Protein AF-A0A977PM14-F1 (afdb_monomer_lite)

Sequence (124 aa):
MVVKCPYGEKKGFAVYCKILRKKVSPLKYPCMGNYEHCPHYREAQELSARTVKHEPEAVEVVIASKVEKKEEKSAPPPPTSPTSFKPPEQASNCYECVYYSSLTGYCMRLRVKVEDPYSPPCKK

Radius of gyration: 26.33 Å; chains: 1; bounding box: 56×29×69 Å

Structure (mmCIF, N/CA/C/O backbone):
data_AF-A0A977PM14-F1
#
_entry.id   AF-A0A977PM14-F1
#
loop_
_atom_site.group_PDB
_atom_site.id
_atom_site.type_symbol
_atom_site.label_atom_id
_atom_site.label_alt_id
_atom_site.label_comp_id
_atom_site.label_asym_id
_atom_site.label_entity_id
_atom_site.label_seq_id
_atom_site.pdbx_PDB_ins_code
_atom_site.Cartn_x
_atom_site.Cartn_y
_atom_site.Cartn_z
_atom_site.occupancy
_atom_site.B_iso_or_equiv
_atom_site.auth_seq_id
_atom_site.auth_comp_id
_atom_site.auth_asym_id
_atom_site.auth_atom_id
_atom_site.pdbx_PDB_model_num
ATOM 1 N N . MET A 1 1 ? -0.692 -7.495 -30.975 1.00 64.44 1 MET A N 1
ATOM 2 C CA . MET A 1 1 ? -0.243 -6.412 -30.068 1.00 64.44 1 MET A CA 1
ATOM 3 C C . MET A 1 1 ? 1.094 -6.791 -29.459 1.00 64.44 1 MET A C 1
ATOM 5 O O . MET A 1 1 ? 1.137 -7.729 -28.663 1.00 64.44 1 MET A O 1
ATOM 9 N N . VAL A 1 2 ? 2.158 -6.108 -29.878 1.00 79.31 2 VAL A N 1
ATOM 10 C CA . VAL A 1 2 ? 3.522 -6.288 -29.362 1.00 79.31 2 VAL A CA 1
ATOM 11 C C . VAL A 1 2 ? 3.771 -5.201 -28.319 1.00 79.31 2 VAL A C 1
ATOM 13 O O .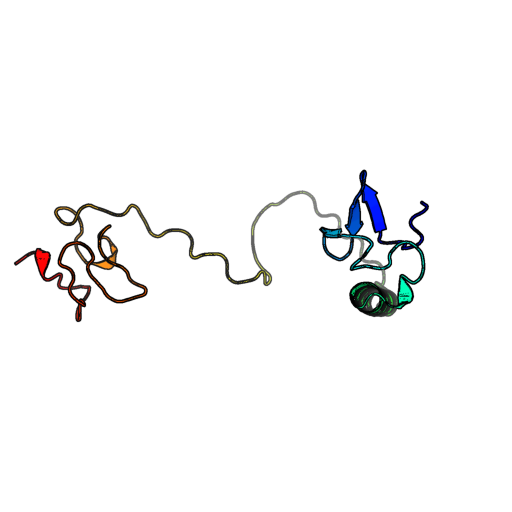 VAL A 1 2 ? 3.451 -4.037 -28.555 1.00 79.31 2 VAL A O 1
ATOM 16 N N . VAL A 1 3 ? 4.276 -5.577 -27.147 1.00 85.69 3 VAL A N 1
ATOM 17 C CA . VAL A 1 3 ? 4.674 -4.613 -26.114 1.00 85.69 3 VAL A CA 1
ATOM 18 C C . VAL A 1 3 ? 6.069 -4.117 -26.480 1.00 85.69 3 VAL A C 1
ATOM 20 O O . VAL A 1 3 ? 6.990 -4.921 -26.560 1.00 85.69 3 VAL A O 1
ATOM 23 N N . LYS A 1 4 ? 6.209 -2.814 -26.748 1.00 89.00 4 LYS A N 1
ATOM 24 C CA . LYS A 1 4 ? 7.501 -2.189 -27.085 1.00 89.00 4 LYS A CA 1
ATOM 25 C C . LYS A 1 4 ? 8.276 -1.738 -25.847 1.00 89.00 4 LYS A C 1
ATOM 27 O O . LYS A 1 4 ? 9.485 -1.571 -25.906 1.00 89.00 4 LYS A O 1
ATOM 32 N N . CYS A 1 5 ? 7.580 -1.534 -24.728 1.00 88.88 5 CYS A N 1
ATOM 33 C CA . CYS A 1 5 ? 8.205 -1.134 -23.474 1.00 88.88 5 CYS A CA 1
ATOM 34 C C . CYS A 1 5 ? 9.114 -2.256 -22.928 1.00 88.88 5 CYS A C 1
ATOM 36 O O . CYS A 1 5 ? 8.599 -3.345 -22.667 1.00 88.88 5 CYS A O 1
ATOM 38 N N . PRO A 1 6 ? 10.406 -1.998 -22.647 1.00 90.44 6 PRO A N 1
ATOM 39 C CA . PRO A 1 6 ? 11.331 -3.014 -22.124 1.00 90.44 6 PRO A CA 1
ATOM 40 C C . PRO A 1 6 ? 10.958 -3.486 -20.709 1.00 90.44 6 PRO A C 1
ATOM 42 O O . PRO A 1 6 ? 11.273 -4.602 -20.301 1.00 90.44 6 PRO A O 1
ATOM 45 N N . TYR A 1 7 ? 10.223 -2.658 -19.963 1.00 90.44 7 TYR A N 1
ATOM 46 C CA . TYR A 1 7 ? 9.721 -2.985 -18.627 1.00 90.44 7 TYR A CA 1
ATOM 47 C C . TYR A 1 7 ? 8.292 -3.546 -18.634 1.00 90.44 7 TYR A C 1
ATOM 49 O O . TYR A 1 7 ? 7.732 -3.809 -17.567 1.00 90.44 7 TYR A O 1
ATOM 57 N N . GLY A 1 8 ? 7.674 -3.688 -19.810 1.00 89.88 8 GLY A N 1
ATOM 58 C CA . GLY A 1 8 ? 6.313 -4.184 -19.970 1.00 89.88 8 GLY A CA 1
ATOM 59 C C . GLY A 1 8 ? 6.296 -5.647 -20.398 1.00 89.88 8 GLY A C 1
ATOM 60 O O . GLY A 1 8 ? 6.900 -6.015 -21.397 1.00 89.88 8 GLY A O 1
ATOM 61 N N . GLU A 1 9 ? 5.549 -6.480 -19.682 1.00 90.88 9 GLU A N 1
ATOM 62 C CA . GLU A 1 9 ? 5.381 -7.896 -20.011 1.00 90.88 9 GLU A CA 1
ATOM 63 C C . GLU A 1 9 ? 3.901 -8.196 -20.263 1.00 90.88 9 GLU A C 1
ATOM 65 O O . GLU A 1 9 ? 3.033 -7.838 -19.464 1.00 90.88 9 GLU A O 1
ATOM 70 N N . LYS A 1 10 ? 3.570 -8.820 -21.396 1.00 88.00 10 LYS A N 1
ATOM 71 C CA . LYS A 1 10 ? 2.172 -9.107 -21.741 1.00 88.00 10 LYS A CA 1
ATOM 72 C C . LYS A 1 10 ? 1.661 -10.280 -20.900 1.00 88.00 10 LYS A C 1
ATOM 74 O O . LYS A 1 10 ? 2.127 -11.401 -21.068 1.00 88.00 10 LYS A O 1
ATOM 79 N N . LYS A 1 11 ? 0.662 -10.045 -20.042 1.00 86.25 11 LYS A N 1
ATOM 80 C CA . LYS A 1 11 ? -0.025 -11.096 -19.270 1.00 86.25 11 LYS A CA 1
ATOM 81 C C . LYS A 1 11 ? -1.522 -11.067 -19.574 1.00 86.25 11 LYS A C 1
ATOM 83 O O . LYS A 1 11 ? -2.305 -10.405 -18.891 1.00 86.25 11 LYS A O 1
ATOM 88 N N . GLY A 1 12 ? -1.909 -11.793 -20.623 1.00 85.88 12 GLY A N 1
ATOM 89 C CA . GLY A 1 12 ? -3.285 -11.831 -21.126 1.00 85.88 12 GLY A CA 1
ATOM 90 C C . GLY A 1 12 ? -3.692 -10.506 -21.777 1.00 85.88 12 GLY A C 1
ATOM 91 O O . GLY A 1 12 ? -3.002 -10.019 -22.675 1.00 85.88 12 GLY A O 1
ATOM 92 N N . PHE A 1 13 ? -4.806 -9.931 -21.311 1.00 83.44 13 PHE A N 1
ATOM 93 C CA . PHE A 1 13 ? -5.341 -8.643 -21.778 1.00 83.44 13 PHE A CA 1
ATOM 94 C C . PHE A 1 13 ? -4.686 -7.417 -21.119 1.00 83.44 13 PHE A C 1
ATOM 96 O O . PHE A 1 13 ? -4.827 -6.304 -21.620 1.00 83.44 13 PHE A O 1
ATOM 103 N N . ALA A 1 14 ? -3.957 -7.603 -20.015 1.00 85.69 14 ALA A N 1
ATOM 104 C CA . ALA A 1 14 ? -3.263 -6.530 -19.308 1.00 85.69 14 ALA A CA 1
ATOM 105 C C . ALA A 1 14 ? -1.748 -6.580 -19.556 1.00 85.69 14 ALA A C 1
ATOM 107 O O . ALA A 1 14 ? -1.174 -7.633 -19.853 1.00 85.69 14 ALA A O 1
ATOM 108 N N . VAL A 1 15 ? -1.084 -5.436 -19.389 1.00 90.00 15 VAL A N 1
ATOM 109 C CA . VAL A 1 15 ? 0.381 -5.354 -19.411 1.00 90.00 15 VAL A CA 1
ATOM 110 C C . VAL A 1 15 ? 0.865 -5.335 -17.970 1.00 90.00 15 VAL A C 1
ATOM 112 O O . VAL A 1 15 ? 0.384 -4.557 -17.158 1.00 90.00 15 VAL A O 1
ATOM 115 N N . TYR A 1 16 ? 1.795 -6.204 -17.611 1.00 92.75 16 TYR A N 1
ATOM 116 C CA . TYR A 1 16 ? 2.459 -6.159 -16.319 1.00 92.75 16 TYR A CA 1
ATOM 117 C C . TYR A 1 16 ? 3.653 -5.206 -16.399 1.00 92.75 16 TYR A C 1
ATOM 119 O O . TYR A 1 16 ? 4.523 -5.378 -17.248 1.00 92.75 16 TYR A O 1
ATOM 127 N N . CYS A 1 17 ? 3.695 -4.197 -15.531 1.00 91.69 17 CYS A N 1
ATOM 128 C CA . CYS A 1 17 ? 4.798 -3.244 -15.472 1.00 91.69 17 CYS A CA 1
ATOM 129 C C . CYS A 1 17 ? 5.800 -3.679 -14.397 1.00 91.69 17 CYS A C 1
ATOM 131 O O . CYS A 1 17 ? 5.445 -3.740 -13.219 1.00 91.69 17 CYS A O 1
ATOM 133 N N . LYS A 1 18 ? 7.054 -3.948 -14.786 1.00 91.44 18 LYS A N 1
ATOM 134 C CA . LYS A 1 18 ? 8.136 -4.345 -13.865 1.00 91.44 18 LYS A CA 1
ATOM 135 C C . LYS A 1 18 ? 8.531 -3.222 -12.903 1.00 91.44 18 LYS A C 1
ATOM 137 O O . LYS A 1 18 ? 8.835 -3.511 -11.751 1.00 91.44 18 LYS A O 1
ATOM 142 N N . ILE A 1 19 ? 8.434 -1.963 -13.343 1.00 90.81 19 ILE A N 1
ATOM 143 C CA . ILE A 1 19 ? 8.737 -0.773 -12.527 1.00 90.81 19 ILE A CA 1
ATOM 144 C C . ILE A 1 19 ? 7.741 -0.651 -11.365 1.00 90.81 19 ILE A C 1
ATOM 146 O O . ILE A 1 19 ? 8.129 -0.478 -10.219 1.00 90.81 19 ILE A O 1
ATOM 150 N N . LEU A 1 20 ? 6.445 -0.808 -11.651 1.00 89.50 20 LEU A N 1
ATOM 151 C CA . LEU A 1 20 ? 5.376 -0.673 -10.653 1.00 89.50 20 LEU A CA 1
ATOM 152 C C . LEU A 1 20 ? 5.007 -1.988 -9.951 1.00 89.50 20 LEU A C 1
ATOM 154 O O . LEU A 1 20 ? 4.143 -1.985 -9.077 1.00 89.50 20 LEU A O 1
ATOM 158 N N . ARG A 1 21 ? 5.580 -3.115 -10.393 1.00 92.00 21 ARG A N 1
ATOM 159 C CA . ARG A 1 21 ? 5.247 -4.483 -9.958 1.00 92.00 21 ARG A CA 1
ATOM 160 C C . ARG A 1 21 ? 3.737 -4.780 -9.929 1.00 92.00 21 ARG A C 1
ATOM 162 O O . ARG A 1 21 ? 3.243 -5.472 -9.043 1.00 92.00 21 ARG A O 1
ATOM 169 N N . LYS A 1 22 ? 2.981 -4.256 -10.901 1.00 92.88 22 LYS A N 1
ATOM 170 C CA . LYS A 1 22 ? 1.522 -4.451 -10.994 1.00 92.88 22 LYS A CA 1
ATOM 171 C C . LYS A 1 22 ? 1.026 -4.534 -12.433 1.00 92.88 22 LYS A C 1
ATOM 173 O O . LYS A 1 22 ? 1.685 -4.071 -13.366 1.00 92.88 22 LYS A O 1
ATOM 178 N N . LYS A 1 23 ? -0.166 -5.115 -12.606 1.00 92.75 23 LYS A N 1
ATOM 179 C CA . LYS A 1 23 ? -0.898 -5.095 -13.880 1.00 92.75 23 LYS A CA 1
ATOM 180 C C . LYS A 1 23 ? -1.393 -3.673 -14.140 1.00 92.75 23 LYS A C 1
ATOM 182 O O . LYS A 1 23 ? -2.028 -3.066 -13.282 1.00 92.75 23 LYS A O 1
ATOM 187 N N . VAL A 1 24 ? -1.083 -3.153 -15.316 1.00 89.50 24 VAL A N 1
ATOM 188 C CA . VAL A 1 24 ? -1.461 -1.827 -15.784 1.00 89.50 24 VAL A CA 1
ATOM 189 C C . VAL A 1 24 ? -2.280 -1.929 -17.064 1.00 89.50 24 VAL A C 1
ATOM 191 O O . VAL A 1 24 ? -2.065 -2.804 -17.910 1.00 89.50 24 VAL A O 1
ATOM 194 N N . SER A 1 25 ? -3.240 -1.020 -17.200 1.00 87.12 25 SER A N 1
ATOM 195 C CA . SER A 1 25 ? -4.064 -0.927 -18.400 1.00 87.12 25 SER A CA 1
ATOM 196 C C . SER A 1 25 ? -3.296 -0.196 -19.505 1.00 87.12 25 SER A C 1
ATOM 198 O O . SER A 1 25 ? -2.821 0.918 -19.257 1.00 87.12 25 SER A O 1
ATOM 200 N N . PRO A 1 26 ? -3.225 -0.749 -20.729 1.00 81.50 26 PRO A N 1
ATOM 201 C CA . PRO A 1 26 ? -2.535 -0.114 -21.855 1.00 81.50 26 PRO A CA 1
ATOM 202 C C . PRO A 1 26 ? -3.160 1.227 -22.280 1.00 81.50 26 PRO A C 1
ATOM 204 O O . PRO A 1 26 ? -2.491 2.028 -22.921 1.00 81.50 26 PRO A O 1
ATOM 207 N N . LEU A 1 27 ? -4.411 1.496 -21.879 1.00 84.75 27 LEU A N 1
ATOM 208 C CA . LEU A 1 27 ? -5.074 2.794 -22.057 1.00 84.75 27 LEU A CA 1
ATOM 209 C C . LEU A 1 27 ? -4.436 3.911 -21.218 1.00 84.75 27 LEU A C 1
ATOM 211 O O . LEU A 1 27 ? -4.336 5.043 -21.670 1.00 84.75 27 LEU A O 1
ATOM 215 N N . LYS A 1 28 ? -4.030 3.594 -19.982 1.00 85.12 28 LYS A N 1
ATOM 216 C CA . LYS A 1 28 ? -3.461 4.568 -19.037 1.00 85.12 28 LYS A CA 1
ATOM 217 C C . LYS A 1 28 ? -1.938 4.629 -19.125 1.00 85.12 28 LYS A C 1
ATOM 219 O O . LYS A 1 28 ? -1.346 5.662 -18.838 1.00 85.12 28 LYS A O 1
ATOM 224 N N . TYR A 1 29 ? -1.315 3.522 -19.521 1.00 85.50 29 TYR A N 1
ATOM 225 C CA . TYR A 1 29 ? 0.130 3.395 -19.655 1.00 85.50 29 TYR A CA 1
ATOM 226 C C . TYR A 1 29 ? 0.463 2.937 -21.078 1.00 85.50 29 TYR A C 1
ATOM 228 O O . TYR A 1 29 ? 0.248 1.762 -21.390 1.00 85.50 29 TYR A O 1
ATOM 236 N N . PRO A 1 30 ? 0.985 3.827 -21.944 1.00 86.12 30 PRO A N 1
ATOM 237 C CA . PRO A 1 30 ? 1.176 3.556 -23.369 1.00 86.12 30 PRO A CA 1
ATOM 238 C C . PRO A 1 30 ? 2.378 2.631 -23.644 1.00 86.12 30 PRO A C 1
ATOM 240 O O . PRO A 1 30 ? 3.310 2.978 -24.360 1.00 86.12 30 PRO A O 1
ATOM 243 N N . CYS A 1 31 ? 2.367 1.407 -23.111 1.00 84.94 31 CYS A N 1
ATOM 244 C CA . CYS A 1 31 ? 3.466 0.443 -23.243 1.00 84.94 31 CYS A CA 1
ATOM 245 C C . CYS A 1 31 ? 3.615 -0.162 -24.655 1.00 84.94 31 CYS A C 1
ATOM 247 O O . CYS A 1 31 ? 4.592 -0.864 -24.920 1.00 84.94 31 CYS A O 1
ATOM 249 N N . MET A 1 32 ? 2.647 0.059 -25.549 1.00 84.81 32 MET A N 1
ATOM 250 C CA . MET A 1 32 ? 2.613 -0.536 -26.895 1.00 84.81 32 MET A CA 1
ATOM 251 C C . MET A 1 32 ? 3.129 0.387 -28.011 1.00 84.81 32 MET A C 1
ATOM 253 O O . MET A 1 32 ? 3.437 -0.103 -29.093 1.00 84.81 32 MET A O 1
ATOM 257 N N . GLY A 1 33 ? 3.240 1.695 -27.768 1.00 84.44 33 GLY A N 1
ATOM 258 C CA . GLY A 1 33 ? 3.614 2.674 -28.797 1.00 84.44 33 GLY A CA 1
ATOM 259 C C . GLY A 1 33 ? 4.541 3.749 -28.251 1.00 84.44 33 GLY A C 1
ATOM 260 O O . GLY A 1 33 ? 5.731 3.719 -28.531 1.00 84.44 33 GLY A O 1
ATOM 261 N N . ASN A 1 34 ? 4.002 4.633 -27.412 1.00 89.25 34 ASN A N 1
ATOM 262 C CA . ASN A 1 34 ? 4.707 5.806 -26.886 1.00 89.25 34 ASN A CA 1
ATOM 263 C C . ASN A 1 34 ? 5.149 5.589 -25.434 1.00 89.25 34 ASN A C 1
ATOM 265 O O . ASN A 1 34 ? 4.776 6.351 -24.541 1.00 89.25 34 ASN A O 1
ATOM 269 N N . TYR A 1 35 ? 5.901 4.517 -25.173 1.00 87.69 35 TYR A N 1
ATOM 270 C CA . TYR A 1 35 ? 6.313 4.182 -23.805 1.00 87.69 35 TYR A CA 1
ATOM 271 C C . TYR A 1 35 ? 7.252 5.237 -23.201 1.00 87.69 35 TYR A C 1
ATOM 273 O O . TYR A 1 35 ? 7.319 5.351 -21.981 1.00 87.69 35 TYR A O 1
ATOM 281 N N . GLU A 1 36 ? 7.907 6.047 -24.036 1.00 88.31 36 GLU A N 1
ATOM 282 C CA . GLU A 1 36 ? 8.760 7.173 -23.639 1.00 88.31 36 GLU A CA 1
ATOM 283 C C . GLU A 1 36 ? 7.991 8.284 -22.909 1.00 88.31 36 GLU A C 1
ATOM 285 O O . GLU A 1 36 ? 8.541 8.938 -22.027 1.00 88.31 36 GLU A O 1
ATOM 290 N N . HIS A 1 37 ? 6.695 8.449 -23.199 1.00 88.88 37 HIS A N 1
ATOM 291 C CA . HIS A 1 37 ? 5.821 9.392 -22.491 1.00 88.88 37 HIS A CA 1
ATOM 292 C C . HIS A 1 37 ? 5.286 8.845 -21.161 1.00 88.88 37 HIS A C 1
ATOM 294 O O . HIS A 1 37 ? 4.564 9.540 -20.448 1.00 88.88 37 HIS A O 1
ATOM 300 N N . CYS A 1 38 ? 5.598 7.595 -20.807 1.00 87.31 38 CYS A N 1
ATOM 301 C CA . CYS A 1 38 ? 5.208 7.059 -19.512 1.00 87.31 38 CYS A CA 1
ATOM 302 C C . CYS A 1 38 ? 6.068 7.714 -18.412 1.00 87.31 38 CYS A C 1
ATOM 304 O O . CYS A 1 38 ? 7.291 7.560 -18.445 1.00 87.31 38 CYS A O 1
ATOM 306 N N . PRO A 1 39 ? 5.473 8.378 -17.401 1.00 88.12 39 PRO A N 1
ATOM 307 C CA . PRO A 1 39 ? 6.236 9.058 -16.349 1.00 88.12 39 PRO A CA 1
ATOM 308 C C . PRO A 1 39 ? 7.169 8.090 -15.613 1.00 88.12 39 PRO A C 1
ATOM 310 O O . PRO A 1 39 ? 8.356 8.358 -15.459 1.00 88.12 39 PRO A O 1
ATOM 313 N N . HIS A 1 40 ? 6.676 6.889 -15.310 1.00 90.31 40 HIS A N 1
ATOM 314 C CA . HIS A 1 40 ? 7.469 5.864 -14.634 1.00 90.31 40 HIS A CA 1
ATOM 315 C C . HIS A 1 40 ? 8.602 5.300 -15.490 1.00 90.31 40 HIS A C 1
ATOM 317 O O . HIS A 1 40 ? 9.589 4.812 -14.950 1.00 90.31 40 HIS A O 1
ATOM 323 N N . TYR A 1 41 ? 8.465 5.336 -16.819 1.00 89.56 41 TYR A N 1
ATOM 324 C CA . TYR A 1 41 ? 9.538 4.907 -17.711 1.00 89.56 41 TYR A CA 1
ATOM 325 C C . TYR A 1 41 ? 10.713 5.886 -17.663 1.00 89.56 41 TYR A C 1
ATOM 327 O O . TYR A 1 41 ? 11.856 5.446 -17.559 1.00 89.56 41 TYR A O 1
ATOM 335 N N . ARG A 1 42 ? 10.433 7.198 -17.678 1.00 89.25 42 ARG A N 1
ATOM 336 C CA . ARG A 1 42 ? 11.459 8.237 -17.506 1.00 89.25 42 ARG A CA 1
ATOM 337 C C . ARG A 1 42 ? 12.168 8.113 -16.163 1.00 89.25 42 ARG A C 1
ATOM 339 O O . ARG A 1 42 ? 13.391 8.043 -16.144 1.00 89.25 42 ARG A O 1
ATOM 346 N N . GLU A 1 43 ? 11.409 7.991 -15.075 1.00 89.44 43 GLU A N 1
ATOM 347 C CA . GLU A 1 43 ? 11.975 7.826 -13.729 1.00 89.44 43 GLU A CA 1
ATOM 348 C C . GLU A 1 43 ? 12.890 6.593 -13.640 1.00 89.44 43 GLU A C 1
ATOM 350 O O . GLU A 1 43 ? 13.994 6.666 -13.101 1.00 89.44 43 GLU A O 1
ATOM 355 N N . ALA A 1 44 ? 12.470 5.464 -14.222 1.00 87.62 44 ALA A N 1
ATOM 356 C CA . ALA A 1 44 ? 13.278 4.247 -14.254 1.00 87.62 44 ALA A CA 1
ATOM 357 C C . ALA A 1 44 ? 14.559 4.408 -15.088 1.00 87.62 44 ALA A C 1
ATOM 359 O O . ALA A 1 44 ? 15.609 3.901 -14.695 1.00 87.62 44 ALA A O 1
ATOM 360 N N . GLN A 1 45 ? 14.493 5.131 -16.212 1.00 88.06 45 GLN A N 1
ATOM 361 C CA . GLN A 1 45 ? 15.673 5.439 -17.020 1.00 88.06 45 GLN A CA 1
ATOM 362 C C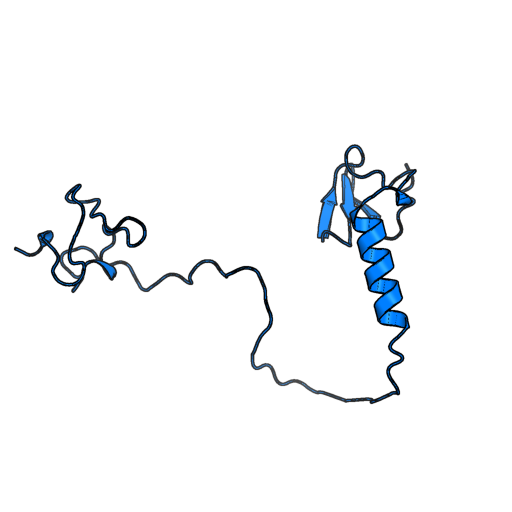 . GLN A 1 45 ? 16.677 6.291 -16.235 1.00 88.06 45 GLN A C 1
ATOM 364 O O . GLN A 1 45 ? 17.860 5.957 -16.202 1.00 88.06 45 GLN A O 1
ATOM 369 N N . GLU A 1 46 ? 16.208 7.329 -15.539 1.00 87.31 46 GLU A N 1
ATOM 370 C CA . GLU A 1 46 ? 17.058 8.192 -14.713 1.00 87.31 46 GLU A CA 1
ATOM 371 C C . GLU A 1 46 ? 17.710 7.423 -13.554 1.00 87.31 46 GLU A C 1
ATOM 373 O O . GLU A 1 46 ? 18.901 7.597 -13.294 1.00 87.31 46 GLU A O 1
ATOM 378 N N . LEU A 1 47 ? 16.973 6.521 -12.900 1.00 84.06 47 LEU A N 1
ATOM 379 C CA . LEU A 1 47 ? 17.521 5.632 -11.869 1.00 84.06 47 LEU A CA 1
ATOM 380 C C . LEU A 1 47 ? 18.594 4.696 -12.441 1.00 84.06 47 LEU A C 1
ATOM 382 O O . LEU A 1 47 ? 19.684 4.606 -11.881 1.00 84.06 47 LEU A O 1
ATOM 386 N N . SER A 1 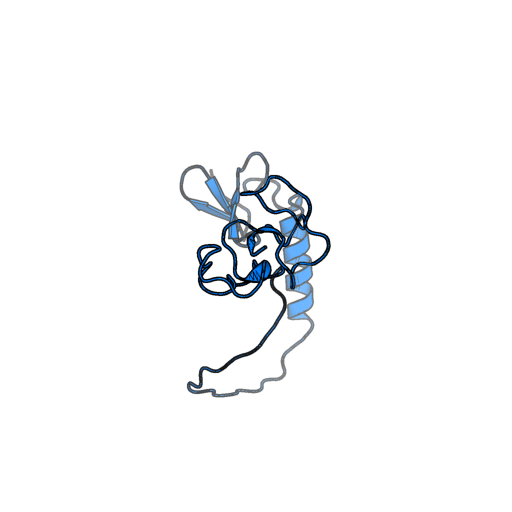48 ? 18.327 4.056 -13.583 1.00 80.38 48 SER A N 1
ATOM 387 C CA . SER A 1 48 ? 19.296 3.158 -14.223 1.00 80.38 48 SER A CA 1
ATOM 388 C C . SER A 1 48 ? 20.567 3.886 -14.679 1.00 80.38 48 SER A C 1
ATOM 390 O O . SER A 1 48 ? 21.669 3.381 -14.480 1.00 80.38 48 SER A O 1
ATOM 392 N N . ALA A 1 49 ? 20.443 5.113 -15.197 1.00 83.62 49 ALA A N 1
ATOM 393 C CA . ALA A 1 49 ? 21.580 5.935 -15.606 1.00 83.62 49 ALA A CA 1
ATOM 394 C C . ALA A 1 49 ? 22.451 6.373 -14.416 1.00 83.62 49 ALA A C 1
ATOM 396 O O . ALA A 1 49 ? 23.664 6.528 -14.563 1.00 83.62 49 ALA A O 1
ATOM 397 N N . ARG A 1 50 ? 21.855 6.555 -13.230 1.00 78.19 50 ARG A N 1
ATOM 398 C CA . ARG A 1 50 ? 22.597 6.846 -11.994 1.00 78.19 50 ARG A CA 1
ATOM 399 C C . ARG A 1 50 ? 23.368 5.629 -11.485 1.00 78.19 50 ARG A C 1
ATOM 401 O O . ARG A 1 50 ? 24.501 5.793 -11.053 1.00 78.19 50 ARG A O 1
ATOM 408 N N . THR A 1 51 ? 22.802 4.425 -11.580 1.00 72.06 51 THR A N 1
ATOM 409 C CA . THR A 1 51 ? 23.471 3.191 -11.129 1.00 72.06 51 THR A CA 1
ATOM 410 C C . THR A 1 51 ? 24.704 2.841 -11.968 1.00 72.06 51 THR A C 1
ATOM 412 O O . THR A 1 51 ? 25.667 2.320 -11.425 1.00 72.06 51 THR A O 1
ATOM 415 N N . VAL A 1 52 ? 24.728 3.171 -13.264 1.00 66.56 52 VAL A N 1
ATOM 416 C CA . VAL A 1 52 ? 25.875 2.861 -14.146 1.00 66.56 52 VAL A CA 1
ATOM 417 C C . VAL A 1 52 ? 27.067 3.804 -13.934 1.00 66.56 52 VAL A C 1
ATOM 419 O O . VAL A 1 52 ? 28.198 3.432 -14.221 1.00 66.56 52 VAL A O 1
ATOM 422 N N . LYS A 1 53 ? 26.857 5.013 -13.398 1.00 58.84 53 LYS A N 1
ATOM 423 C CA . LYS A 1 53 ? 27.953 5.969 -13.138 1.00 58.84 53 LYS A CA 1
ATOM 424 C C . LYS A 1 53 ? 28.682 5.748 -11.811 1.00 58.84 53 LYS A C 1
ATOM 426 O O . LYS A 1 53 ? 29.591 6.510 -11.500 1.00 58.84 53 LYS A O 1
ATOM 431 N N . HIS A 1 54 ? 28.299 4.732 -11.045 1.00 46.28 54 HIS A N 1
ATOM 432 C CA . HIS A 1 54 ? 29.050 4.292 -9.878 1.00 46.28 54 HIS A CA 1
ATOM 433 C C . HIS A 1 54 ? 29.584 2.890 -10.170 1.00 46.28 54 HIS A C 1
ATOM 435 O O . HIS A 1 54 ? 28.976 1.886 -9.810 1.00 46.28 54 HIS A O 1
ATOM 441 N N . GLU A 1 55 ? 30.683 2.854 -10.919 1.00 50.25 55 GLU A N 1
ATOM 442 C CA . GLU A 1 55 ? 31.496 1.665 -11.161 1.00 50.25 55 GLU A CA 1
ATOM 443 C C . GLU A 1 55 ? 31.852 1.027 -9.804 1.00 50.25 55 GLU A C 1
ATOM 445 O O . GLU A 1 55 ? 32.473 1.688 -8.967 1.00 50.25 55 GLU A O 1
ATOM 450 N N . PRO A 1 56 ? 31.411 -0.210 -9.514 1.00 50.97 56 PRO A N 1
ATOM 451 C CA . PRO A 1 56 ? 31.913 -0.935 -8.367 1.00 50.97 56 PRO A CA 1
ATOM 452 C C . PRO A 1 56 ? 33.266 -1.522 -8.770 1.00 50.97 56 PRO A C 1
ATOM 454 O O . PRO A 1 56 ? 33.328 -2.523 -9.484 1.00 50.97 56 PRO A O 1
ATOM 457 N N . GLU A 1 57 ? 34.350 -0.894 -8.315 1.00 50.16 57 GLU A N 1
ATOM 458 C CA . GLU A 1 57 ? 35.629 -1.589 -8.196 1.00 50.16 57 GLU A CA 1
ATOM 459 C C . GLU A 1 57 ? 35.372 -2.869 -7.388 1.00 50.16 57 GLU A C 1
ATOM 461 O O . GLU A 1 57 ? 34.761 -2.850 -6.314 1.00 50.16 57 GLU A O 1
ATOM 466 N N . ALA A 1 58 ? 35.710 -3.996 -8.006 1.00 55.69 58 ALA A N 1
ATOM 467 C CA . ALA A 1 58 ? 35.339 -5.329 -7.582 1.00 55.69 58 ALA A CA 1
ATOM 468 C C . ALA A 1 58 ? 35.740 -5.603 -6.128 1.00 55.69 58 ALA A C 1
ATOM 470 O O . ALA A 1 58 ? 36.920 -5.669 -5.797 1.00 55.69 58 ALA A O 1
ATOM 471 N N . VAL A 1 59 ? 34.751 -5.871 -5.280 1.00 53.44 59 VAL A N 1
ATOM 472 C CA . VAL A 1 59 ? 34.981 -6.598 -4.033 1.00 53.44 59 VAL A CA 1
ATOM 473 C C . VAL A 1 59 ? 34.060 -7.809 -4.042 1.00 53.44 59 VAL A C 1
ATOM 475 O O . VAL A 1 59 ? 32.868 -7.721 -3.743 1.00 53.44 59 VAL A O 1
ATOM 478 N N . GLU A 1 60 ? 34.627 -8.949 -4.442 1.00 61.28 60 GLU A N 1
ATOM 479 C CA . GLU A 1 60 ? 34.059 -10.264 -4.167 1.00 61.28 60 GLU A CA 1
ATOM 480 C C . GLU A 1 60 ? 33.905 -10.414 -2.652 1.00 61.28 60 GLU A C 1
ATOM 482 O O . GLU A 1 60 ? 34.890 -10.505 -1.920 1.00 61.28 60 GLU A O 1
ATOM 487 N N . VAL A 1 61 ? 32.664 -10.461 -2.167 1.00 46.59 61 VAL A N 1
ATOM 488 C CA . VAL A 1 61 ? 32.386 -10.899 -0.798 1.00 46.59 61 VAL A CA 1
ATOM 489 C C . VAL A 1 61 ? 31.462 -12.103 -0.853 1.00 46.59 61 VAL A C 1
ATOM 491 O O . VAL A 1 61 ? 30.255 -12.010 -1.073 1.00 46.59 61 VAL A O 1
ATOM 494 N N . VAL A 1 62 ? 32.090 -13.255 -0.641 1.00 60.75 62 VAL A N 1
ATOM 495 C CA . VAL A 1 62 ? 31.477 -14.533 -0.301 1.00 60.75 62 VAL A CA 1
ATOM 496 C C . VAL A 1 62 ? 30.729 -14.355 1.021 1.00 60.75 62 VAL A C 1
ATOM 498 O O . VAL A 1 62 ? 31.361 -14.122 2.049 1.00 60.75 62 VAL A O 1
ATOM 501 N N . ILE A 1 63 ? 29.398 -14.472 1.031 1.00 49.91 63 ILE A N 1
ATOM 502 C CA . ILE A 1 63 ? 28.645 -14.553 2.291 1.00 49.91 63 ILE A CA 1
ATOM 503 C C . ILE A 1 63 ? 27.684 -15.733 2.237 1.00 49.91 63 ILE A C 1
ATOM 505 O O . ILE A 1 63 ? 26.580 -15.673 1.697 1.00 49.91 63 ILE A O 1
ATOM 509 N N . ALA A 1 64 ? 28.158 -16.822 2.839 1.00 52.28 64 ALA A N 1
ATOM 510 C CA . ALA A 1 64 ? 27.344 -17.907 3.338 1.00 52.28 64 ALA A CA 1
ATOM 511 C C . ALA A 1 64 ? 26.381 -17.397 4.422 1.00 52.28 64 ALA A C 1
ATOM 513 O O . ALA A 1 64 ? 26.750 -16.614 5.294 1.00 52.28 64 ALA A O 1
ATOM 514 N N . SER A 1 65 ? 25.147 -17.889 4.339 1.00 55.75 65 SER A N 1
ATOM 515 C CA . SER A 1 65 ? 24.085 -17.912 5.342 1.00 55.75 65 SER A CA 1
ATOM 516 C C . SER A 1 65 ? 24.427 -17.387 6.742 1.00 55.75 65 SER A C 1
ATOM 518 O O . SER A 1 65 ? 24.996 -18.097 7.569 1.00 55.75 65 SER A O 1
ATOM 520 N N . LYS A 1 66 ? 23.883 -16.216 7.075 1.00 50.81 66 LYS A N 1
ATOM 521 C CA . LYS A 1 66 ? 23.309 -15.984 8.403 1.00 50.81 66 LYS A CA 1
ATOM 522 C C . LYS A 1 66 ? 22.169 -14.980 8.288 1.00 50.81 66 LYS A C 1
ATOM 524 O O . LYS A 1 66 ? 22.367 -13.792 8.060 1.00 50.81 66 LYS A O 1
ATOM 529 N N . VAL A 1 67 ? 20.953 -15.510 8.377 1.00 61.53 67 VAL A N 1
ATOM 530 C CA . VAL A 1 67 ? 19.731 -14.741 8.594 1.00 61.53 67 VAL A CA 1
ATOM 531 C C . VAL A 1 67 ? 19.840 -14.125 9.980 1.00 61.53 67 VAL A C 1
ATOM 533 O O . VAL A 1 67 ? 19.805 -14.869 10.948 1.00 61.53 67 VAL A O 1
ATOM 536 N N . GLU A 1 68 ? 19.963 -12.801 10.061 1.00 52.44 68 GLU A N 1
ATOM 537 C CA . GLU A 1 68 ? 19.371 -11.973 11.118 1.00 52.44 68 GLU A CA 1
ATOM 538 C C . GLU A 1 68 ? 19.473 -10.472 10.771 1.00 52.44 68 GLU A C 1
ATOM 540 O O . GLU A 1 68 ? 20.543 -9.880 10.780 1.00 52.44 68 GLU A O 1
ATOM 545 N N . LYS A 1 69 ? 18.290 -9.901 10.495 1.00 48.75 69 LYS A N 1
ATOM 546 C CA . LYS A 1 69 ? 17.763 -8.571 10.870 1.00 48.75 69 LYS A CA 1
ATOM 547 C C . LYS A 1 69 ? 18.445 -7.246 10.449 1.00 48.75 69 LYS A C 1
ATOM 549 O O . LYS A 1 69 ? 19.578 -6.965 10.814 1.00 48.75 69 LYS A O 1
ATOM 554 N N . LYS A 1 70 ? 17.535 -6.348 10.000 1.00 45.84 70 LYS A N 1
ATOM 555 C CA . LYS A 1 70 ? 17.483 -4.866 10.161 1.00 45.84 70 LYS A CA 1
ATOM 556 C C . LYS A 1 70 ? 18.103 -4.084 8.978 1.00 45.84 70 LYS A C 1
ATOM 558 O O . LYS A 1 70 ? 19.223 -4.381 8.614 1.00 45.84 70 LYS A O 1
ATOM 563 N N . GLU A 1 71 ? 17.524 -3.077 8.312 1.00 57.56 71 GLU A N 1
ATOM 564 C CA . GLU A 1 71 ? 16.266 -2.299 8.333 1.00 57.56 71 GLU A CA 1
ATOM 565 C C . GLU A 1 71 ? 16.398 -1.250 7.202 1.00 57.56 71 GLU A C 1
ATOM 567 O O . GLU A 1 71 ? 17.419 -0.580 7.181 1.00 57.56 71 GLU A O 1
ATOM 572 N N . GLU A 1 72 ? 15.429 -1.073 6.286 1.00 48.16 72 GLU A N 1
ATOM 573 C CA . GLU A 1 72 ? 15.185 0.243 5.650 1.00 48.16 72 GLU A CA 1
ATOM 574 C C . GLU A 1 72 ? 13.778 0.344 5.000 1.00 48.16 72 GLU A C 1
ATOM 576 O O . GLU A 1 72 ? 13.455 -0.307 4.008 1.00 48.16 72 GLU A O 1
ATOM 581 N N . LYS A 1 73 ? 12.936 1.199 5.602 1.00 45.66 73 LYS A N 1
ATOM 582 C CA . LYS A 1 73 ? 12.057 2.189 4.940 1.00 45.66 73 LYS A CA 1
ATOM 583 C C . LYS A 1 73 ? 11.054 1.679 3.895 1.00 45.66 73 LYS A C 1
ATOM 585 O O . LYS A 1 73 ? 10.961 2.172 2.774 1.00 45.66 73 LYS A O 1
ATOM 590 N N . SER A 1 74 ? 10.203 0.757 4.330 1.00 43.88 74 SER A N 1
ATOM 591 C CA . SER A 1 74 ? 8.833 0.665 3.818 1.00 43.88 74 SER A CA 1
ATOM 592 C C . SER A 1 74 ? 7.947 1.679 4.542 1.00 43.88 74 SER A C 1
ATOM 594 O O . SER A 1 74 ? 8.237 2.058 5.676 1.00 43.88 74 SER A O 1
ATOM 596 N N . ALA A 1 75 ? 6.871 2.108 3.879 1.00 53.28 75 ALA A N 1
ATOM 597 C CA . ALA A 1 75 ? 5.732 2.792 4.494 1.00 53.28 75 ALA A CA 1
ATOM 598 C C . ALA A 1 75 ? 5.428 2.216 5.891 1.00 53.28 75 ALA A C 1
ATOM 600 O O . ALA A 1 75 ? 5.638 1.011 6.071 1.00 53.28 75 ALA A O 1
ATOM 601 N N . PRO A 1 76 ? 4.968 3.036 6.863 1.00 55.00 76 PRO A N 1
ATOM 602 C CA . PRO A 1 76 ? 4.792 2.573 8.233 1.00 55.00 76 PRO A CA 1
ATOM 603 C C . PRO A 1 76 ? 4.019 1.251 8.203 1.00 55.00 76 PRO A C 1
ATOM 605 O O . PRO A 1 76 ? 2.934 1.211 7.610 1.00 55.00 76 PRO A O 1
ATOM 608 N N . PRO A 1 77 ? 4.583 0.152 8.738 1.00 53.00 77 PRO A N 1
ATOM 609 C CA . PRO A 1 77 ? 3.825 -1.079 8.853 1.00 53.00 77 PRO A CA 1
ATOM 610 C C . PRO A 1 77 ? 2.540 -0.742 9.622 1.00 53.00 77 PRO A C 1
ATOM 612 O O . PRO A 1 77 ? 2.597 0.084 10.543 1.00 53.00 77 PRO A O 1
ATOM 615 N N . PRO A 1 78 ? 1.375 -1.318 9.262 1.00 53.28 78 PRO A N 1
ATOM 616 C CA . PRO A 1 78 ? 0.217 -1.208 10.137 1.00 53.28 78 PRO A CA 1
ATOM 617 C C . PRO A 1 78 ? 0.680 -1.637 11.534 1.00 53.28 78 PRO A C 1
ATOM 619 O O . PRO A 1 78 ? 1.431 -2.616 11.617 1.00 53.28 78 PRO A O 1
ATOM 622 N N . PRO A 1 79 ? 0.331 -0.896 12.602 1.00 50.09 79 PRO A N 1
ATOM 623 C CA . PRO A 1 79 ? 0.773 -1.229 13.946 1.00 50.09 79 PRO A CA 1
ATOM 624 C C . PRO A 1 79 ? 0.459 -2.702 14.182 1.00 50.09 79 PRO A C 1
ATOM 626 O O . PRO A 1 79 ? -0.702 -3.114 14.159 1.00 50.09 79 PRO A O 1
ATOM 629 N N . THR A 1 80 ? 1.518 -3.502 14.305 1.00 45.16 80 THR A N 1
ATOM 630 C CA . THR A 1 80 ? 1.459 -4.902 14.706 1.00 45.16 80 THR A CA 1
ATOM 631 C C . THR A 1 80 ? 0.557 -4.969 15.920 1.00 45.16 80 THR A C 1
ATOM 633 O O . THR A 1 80 ? 0.829 -4.305 16.920 1.00 45.16 80 THR A O 1
ATOM 636 N N . SER A 1 81 ? -0.553 -5.688 15.760 1.00 50.47 81 SER A N 1
ATOM 637 C CA . SER A 1 81 ? -1.661 -5.764 16.698 1.00 50.47 81 SER A CA 1
ATOM 638 C C . SER A 1 81 ? -1.155 -5.838 18.137 1.00 50.47 81 SER A C 1
ATOM 640 O O . SER A 1 81 ? -0.466 -6.805 18.475 1.00 50.47 81 SER A O 1
ATOM 642 N N . PRO A 1 82 ? -1.482 -4.861 19.000 1.00 53.34 82 PRO A N 1
ATOM 643 C CA . PRO A 1 82 ? -1.345 -5.087 20.420 1.00 53.34 82 PRO A CA 1
ATOM 644 C C . PRO A 1 82 ? -2.292 -6.235 20.781 1.00 53.34 82 PRO A C 1
ATOM 646 O O . PRO A 1 82 ? -3.505 -6.150 20.619 1.00 53.34 82 PRO A O 1
ATOM 649 N N . THR A 1 83 ? -1.688 -7.346 21.182 1.00 58.34 83 THR A N 1
ATOM 650 C CA . THR A 1 83 ? -2.000 -7.974 22.462 1.00 58.34 83 THR A CA 1
ATOM 651 C C . THR A 1 83 ? -3.494 -8.182 22.720 1.00 58.34 83 THR A C 1
ATOM 653 O O . THR A 1 83 ? -4.148 -7.321 23.288 1.00 58.34 83 THR A O 1
ATOM 656 N N . SER A 1 84 ? -4.007 -9.355 22.329 1.00 64.94 84 SER A N 1
ATOM 657 C CA . SER A 1 84 ? -5.164 -10.041 22.931 1.00 64.94 84 SER A CA 1
ATOM 658 C C . SER A 1 84 ? -6.167 -9.120 23.649 1.00 64.94 84 SER A C 1
ATOM 660 O O . SER A 1 84 ? -6.128 -9.006 24.874 1.00 64.94 84 SER A O 1
ATOM 662 N N . PHE A 1 85 ? -7.059 -8.469 22.897 1.00 78.75 85 PHE A N 1
ATOM 663 C CA . PHE A 1 85 ? -8.120 -7.639 23.470 1.00 78.75 85 PHE A CA 1
ATOM 664 C C . PHE A 1 85 ? -8.950 -8.448 24.475 1.00 78.75 85 PHE A C 1
ATOM 666 O O . PHE A 1 85 ? -9.525 -9.484 24.135 1.00 78.75 85 PHE A O 1
ATOM 673 N N . LYS A 1 86 ? -9.003 -7.979 25.722 1.00 86.56 86 LYS A N 1
ATOM 674 C CA . LYS A 1 86 ? -9.727 -8.630 26.814 1.00 86.56 86 LYS A CA 1
ATOM 675 C C . LYS A 1 86 ? -11.138 -8.048 26.945 1.00 86.56 86 LYS A C 1
ATOM 677 O O . LYS A 1 86 ? -11.363 -6.871 26.629 1.00 86.56 86 LYS A O 1
ATOM 682 N N . PRO A 1 87 ? -12.109 -8.837 27.438 1.00 86.31 87 PRO A N 1
ATOM 683 C CA . PRO A 1 87 ? -13.377 -8.287 27.896 1.00 86.31 87 PRO A CA 1
ATOM 684 C C . PRO A 1 87 ? -13.136 -7.304 29.060 1.00 86.31 87 PRO A C 1
ATOM 686 O O . PRO A 1 87 ? -12.151 -7.438 29.788 1.00 86.31 87 PRO A O 1
ATOM 689 N N . PRO A 1 88 ? -14.032 -6.324 29.276 1.00 84.12 88 PRO A N 1
ATOM 690 C CA . PRO A 1 88 ? -13.840 -5.267 30.276 1.00 84.12 88 PRO A CA 1
ATOM 691 C C . PRO A 1 88 ? -13.732 -5.784 31.717 1.00 84.12 88 PRO A C 1
ATOM 693 O O . PRO A 1 88 ? -13.165 -5.100 32.561 1.00 84.12 88 PRO A O 1
ATOM 696 N N . GLU A 1 89 ? -14.228 -6.993 31.986 1.00 83.25 89 GLU A N 1
ATOM 697 C CA . GLU A 1 89 ? -14.096 -7.674 33.281 1.00 83.25 89 GLU A CA 1
ATOM 698 C C . GLU A 1 89 ? -12.654 -8.125 33.565 1.00 83.25 89 GLU A C 1
ATOM 700 O O . GLU A 1 89 ? -12.248 -8.207 34.718 1.00 83.25 89 GLU A O 1
ATOM 705 N N . GLN A 1 90 ? -11.864 -8.386 32.519 1.00 86.25 90 GLN A N 1
ATOM 706 C CA . GLN A 1 90 ? -10.486 -8.884 32.620 1.00 86.25 90 GLN A CA 1
ATOM 707 C C . GLN A 1 90 ? -9.430 -7.834 32.242 1.00 86.25 90 GLN A C 1
ATOM 709 O O . GLN A 1 90 ? -8.244 -8.028 32.503 1.00 86.25 90 GLN A O 1
ATOM 714 N N . ALA A 1 91 ? -9.826 -6.739 31.593 1.00 86.62 91 ALA A N 1
ATOM 715 C CA . ALA A 1 91 ? -8.913 -5.674 31.191 1.00 86.62 91 ALA A CA 1
ATOM 716 C C . ALA A 1 91 ? -8.545 -4.808 32.402 1.00 86.62 91 ALA A C 1
ATOM 718 O O . ALA A 1 91 ? -9.441 -4.318 33.082 1.00 86.62 91 ALA A O 1
ATOM 719 N N . SER A 1 92 ? -7.258 -4.579 32.684 1.00 86.25 92 SER A N 1
ATOM 720 C CA . SER A 1 92 ? -6.834 -3.717 33.803 1.00 86.25 92 SER A CA 1
ATOM 721 C C . SER A 1 92 ? -7.081 -2.235 33.514 1.00 86.25 92 SER A C 1
ATOM 723 O O . SER A 1 92 ? -7.493 -1.502 34.410 1.00 86.25 92 SER A O 1
ATOM 725 N N . ASN A 1 93 ? -6.919 -1.838 32.254 1.00 90.19 93 ASN A N 1
ATOM 726 C CA . ASN A 1 93 ? -7.059 -0.480 31.729 1.00 90.19 93 ASN A CA 1
ATOM 727 C C . ASN A 1 93 ? -7.884 -0.487 30.423 1.00 90.19 93 ASN A C 1
ATOM 729 O O . ASN A 1 93 ? -8.218 -1.545 29.886 1.00 90.19 93 ASN A O 1
ATOM 733 N N . CYS A 1 94 ? -8.215 0.695 29.896 1.00 89.88 94 CYS A N 1
ATOM 734 C CA . CYS A 1 94 ? -8.947 0.829 28.638 1.00 89.88 94 CYS A CA 1
ATOM 735 C C . CYS A 1 94 ? -8.147 0.318 27.430 1.00 89.88 94 CYS A C 1
ATOM 737 O O . CYS A 1 94 ? -8.756 -0.231 26.523 1.00 89.88 94 CYS A O 1
ATOM 739 N N . TYR A 1 95 ? -6.815 0.439 27.405 1.00 89.75 95 TYR A N 1
ATOM 740 C CA . TYR A 1 95 ? -6.001 0.011 26.255 1.00 89.75 95 TYR A CA 1
ATOM 741 C C . TYR A 1 95 ? -6.069 -1.494 25.982 1.00 89.75 95 TYR A C 1
ATOM 743 O O . TYR A 1 95 ? -5.988 -1.911 24.831 1.00 89.75 95 TYR A O 1
ATOM 751 N N . GLU A 1 96 ? -6.252 -2.302 27.025 1.00 90.31 96 GLU A N 1
ATOM 752 C CA . GLU A 1 96 ? -6.446 -3.749 26.902 1.00 90.31 96 GLU A CA 1
ATOM 753 C C . GLU A 1 96 ? -7.898 -4.142 26.575 1.00 90.31 96 GLU A C 1
ATOM 755 O O . GLU A 1 96 ? -8.177 -5.312 26.306 1.00 90.31 96 GLU A O 1
ATOM 760 N N . CYS A 1 97 ? -8.844 -3.200 26.620 1.00 89.38 97 CYS A N 1
ATOM 761 C CA . CYS A 1 97 ? -10.268 -3.476 26.470 1.00 89.38 97 CYS A CA 1
ATOM 762 C C . CYS A 1 97 ? -10.692 -3.492 24.997 1.00 89.38 97 CYS A C 1
ATOM 764 O O . CYS A 1 97 ? -10.485 -2.525 24.267 1.00 89.38 97 CYS A O 1
ATOM 766 N N . VAL A 1 98 ? -11.408 -4.545 24.587 1.00 93.06 98 VAL A N 1
ATOM 767 C CA . VAL A 1 98 ? -11.948 -4.691 23.217 1.00 93.06 98 VAL A CA 1
ATOM 768 C C . VAL A 1 98 ? -12.886 -3.552 22.789 1.00 93.06 98 VAL A C 1
ATOM 770 O O . VA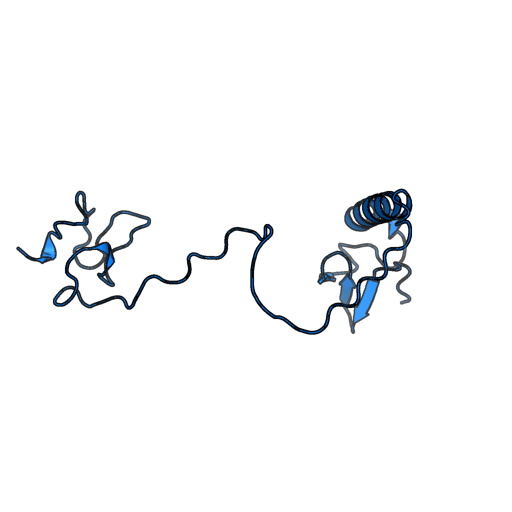L A 1 98 ? -13.059 -3.291 21.603 1.00 93.06 98 VAL A O 1
ATOM 773 N N . TYR A 1 99 ? -13.498 -2.857 23.750 1.00 92.06 99 TYR A N 1
ATOM 774 C CA . TYR A 1 99 ? -14.459 -1.786 23.485 1.00 92.06 99 TYR A CA 1
ATOM 775 C C . TYR A 1 99 ? -13.836 -0.389 23.455 1.00 92.06 99 TYR A C 1
ATOM 777 O O . TYR A 1 99 ? -14.566 0.587 23.277 1.00 92.06 99 TYR A O 1
ATOM 785 N N . TYR A 1 100 ? -12.531 -0.255 23.675 1.00 92.56 100 TYR A N 1
ATOM 786 C CA . TYR A 1 100 ? -11.861 1.038 23.671 1.00 92.56 100 TYR A CA 1
ATOM 787 C C . TYR A 1 100 ? -11.170 1.292 22.334 1.00 92.56 100 TYR A C 1
ATOM 789 O O . TYR A 1 100 ? -10.359 0.499 21.865 1.00 92.56 100 TYR A O 1
ATOM 797 N N . SER A 1 101 ? -11.468 2.442 21.737 1.00 92.31 101 SER A N 1
ATOM 798 C CA . SER A 1 101 ? -10.755 2.938 20.565 1.00 92.31 101 SER A CA 1
ATOM 799 C C . SER A 1 101 ? -9.671 3.910 21.015 1.00 92.31 101 SER A C 1
ATOM 801 O O . SER A 1 101 ? -9.974 5.038 21.415 1.00 92.31 101 SER A O 1
ATOM 803 N N . SER A 1 102 ? -8.408 3.492 20.913 1.00 89.62 102 SER A N 1
ATOM 804 C CA . SER A 1 102 ? -7.244 4.347 21.183 1.00 89.62 102 SER A CA 1
ATOM 805 C C . SER A 1 102 ? -7.129 5.513 20.199 1.00 89.62 102 SER A C 1
ATOM 807 O O . SER A 1 102 ? -6.621 6.569 20.560 1.00 89.62 102 SER A O 1
ATOM 809 N N . LEU A 1 103 ? -7.657 5.357 18.980 1.00 91.94 103 LEU A N 1
ATOM 810 C CA . LEU A 1 103 ? -7.663 6.407 17.958 1.00 91.94 103 LEU A CA 1
ATOM 811 C C . LEU A 1 103 ? -8.575 7.581 18.327 1.00 91.94 103 LEU A C 1
ATOM 813 O O . LEU A 1 103 ? -8.263 8.727 18.025 1.00 91.94 103 LEU A O 1
ATOM 817 N N . THR A 1 104 ? -9.716 7.300 18.957 1.00 92.44 104 THR A N 1
ATOM 818 C CA . THR A 1 104 ? -10.735 8.319 19.262 1.00 92.44 104 THR A CA 1
ATOM 819 C C . THR A 1 104 ? -10.847 8.633 20.752 1.00 92.44 104 THR A C 1
ATOM 821 O O . THR A 1 104 ? -11.592 9.539 21.124 1.00 92.44 104 THR A O 1
ATOM 824 N N . GLY A 1 105 ? -10.158 7.876 21.612 1.00 92.06 105 GLY A N 1
ATOM 825 C CA . GLY A 1 105 ? -10.303 7.957 23.065 1.00 92.06 105 GLY A CA 1
ATOM 826 C C . GLY A 1 105 ? -11.737 7.675 23.512 1.00 92.06 105 GLY A C 1
ATOM 827 O O . GLY A 1 105 ? -12.270 8.372 24.367 1.00 92.06 105 GLY A O 1
ATOM 828 N N . TYR A 1 106 ? -12.415 6.716 22.879 1.00 94.06 106 TYR A N 1
ATOM 829 C CA . TYR A 1 106 ? -13.855 6.504 23.055 1.00 94.06 106 TYR A CA 1
ATOM 830 C C . TYR A 1 106 ? -14.159 5.066 23.464 1.00 94.06 106 TYR A C 1
ATOM 832 O O . TYR A 1 106 ? -13.616 4.124 22.884 1.00 94.06 106 TYR A O 1
ATOM 840 N N . CYS A 1 107 ? -15.047 4.895 24.443 1.00 92.38 107 CYS A N 1
ATOM 841 C CA . CYS A 1 107 ? -15.544 3.587 24.850 1.00 92.38 107 CYS A CA 1
ATOM 842 C C . CYS A 1 107 ? -16.828 3.263 24.080 1.00 92.38 10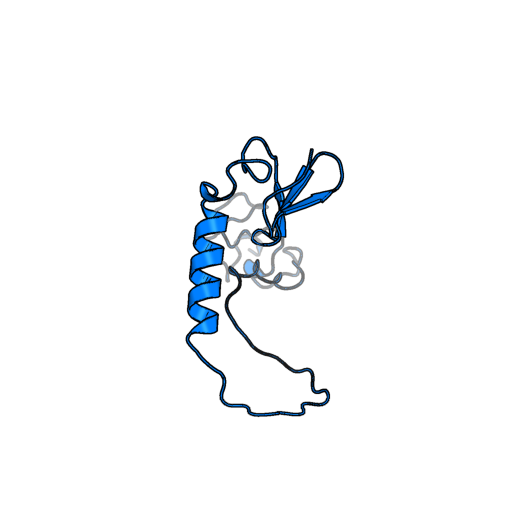7 CYS A C 1
ATOM 844 O O . CYS A 1 107 ? -17.872 3.867 24.315 1.00 92.38 107 CYS A O 1
ATOM 846 N N . MET A 1 108 ? -16.777 2.267 23.197 1.00 92.50 108 MET A N 1
ATOM 847 C CA . MET A 1 108 ? -17.922 1.826 22.395 1.00 92.50 108 MET A CA 1
ATOM 848 C C . MET A 1 108 ? -19.037 1.197 23.236 1.00 92.50 108 MET A C 1
ATOM 850 O O . MET A 1 108 ? -20.209 1.325 22.889 1.00 92.50 108 MET A O 1
ATOM 854 N N . ARG A 1 109 ? -18.688 0.551 24.357 1.00 91.12 109 ARG A N 1
ATOM 855 C CA . ARG A 1 109 ? -19.662 -0.080 25.261 1.00 91.12 109 ARG A CA 1
ATOM 856 C C . ARG A 1 109 ? -20.505 0.951 26.008 1.00 91.12 109 ARG A C 1
ATOM 858 O O . ARG A 1 109 ? -21.711 0.782 26.117 1.00 91.12 109 ARG A O 1
ATOM 865 N N . LEU A 1 110 ? -19.868 2.008 26.510 1.00 90.56 110 LEU A N 1
ATOM 866 C CA . LEU A 1 110 ? -20.534 3.069 27.272 1.00 90.56 110 LEU A CA 1
ATOM 867 C C . LEU A 1 110 ? -20.981 4.253 26.408 1.00 90.56 110 LEU A C 1
ATOM 869 O O . LEU A 1 110 ? -21.701 5.119 26.889 1.00 90.56 110 LEU A O 1
ATOM 873 N N . ARG A 1 111 ? -20.546 4.303 25.144 1.00 93.50 111 ARG A N 1
ATOM 874 C CA . ARG A 1 111 ? -20.783 5.418 24.221 1.00 93.50 111 ARG A CA 1
ATOM 875 C C . ARG A 1 111 ? -20.366 6.776 24.807 1.00 93.50 111 ARG A C 1
ATOM 877 O O . ARG A 1 111 ? -21.038 7.789 24.617 1.00 93.50 111 ARG A O 1
ATOM 884 N N . VAL A 1 112 ? -19.216 6.799 25.478 1.00 93.12 112 VAL A N 1
ATOM 885 C CA . VAL A 1 112 ? -18.650 7.990 26.126 1.00 93.12 112 VAL A CA 1
ATOM 886 C C . VAL A 1 112 ? -17.179 8.160 25.756 1.00 93.12 112 VAL A C 1
ATOM 888 O O . VAL A 1 112 ? -16.457 7.180 25.542 1.00 93.12 112 VAL A O 1
ATOM 891 N N . LYS A 1 113 ? -16.732 9.416 25.679 1.00 93.38 113 LYS A N 1
ATOM 892 C CA . LYS A 1 113 ? -15.316 9.752 25.527 1.00 93.38 113 LYS A CA 1
ATOM 893 C C . LYS A 1 113 ? -14.607 9.507 26.858 1.00 93.38 113 LYS A C 1
ATOM 895 O O . LYS A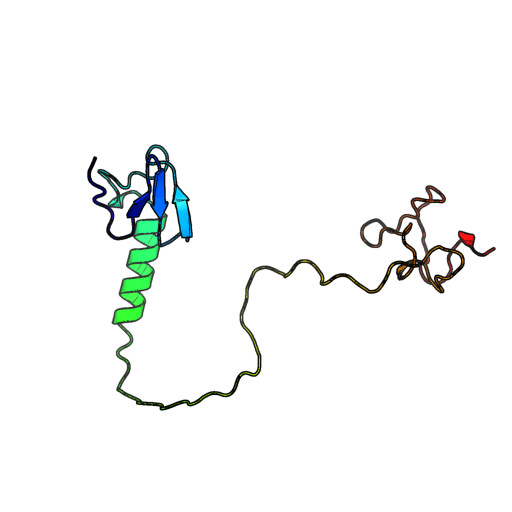 1 113 ? -15.034 10.010 27.890 1.00 93.38 113 LYS A O 1
ATOM 900 N N . VAL A 1 114 ? -13.559 8.697 26.830 1.00 92.69 114 VAL A N 1
ATOM 901 C CA . VAL A 1 114 ? -12.755 8.362 28.002 1.00 92.69 114 VAL A CA 1
ATOM 902 C C . VAL A 1 114 ? -11.648 9.399 28.107 1.00 92.69 114 VAL A C 1
ATOM 904 O O . VAL A 1 114 ? -10.775 9.452 27.244 1.00 92.69 114 VAL A O 1
ATOM 907 N N . GLU A 1 115 ? -11.707 10.224 29.148 1.00 90.25 115 GLU A N 1
ATOM 908 C CA . GLU A 1 115 ? -10.665 11.217 29.430 1.00 90.25 115 GLU A CA 1
ATOM 909 C C . GLU A 1 115 ? -9.389 10.544 29.937 1.00 90.25 115 GLU A C 1
ATOM 911 O O . GLU A 1 115 ? -8.305 10.846 29.444 1.00 90.25 115 GLU A O 1
ATOM 916 N N . ASP A 1 116 ? -9.531 9.571 30.845 1.00 90.31 116 ASP A N 1
ATOM 917 C CA . ASP A 1 116 ? -8.408 8.817 31.395 1.00 90.31 116 ASP A CA 1
ATOM 918 C C . ASP A 1 116 ? -8.509 7.311 31.069 1.00 90.31 116 ASP A C 1
ATOM 920 O O . ASP A 1 116 ? -9.376 6.603 31.591 1.00 90.31 116 ASP A O 1
ATOM 924 N N . PRO A 1 117 ? -7.651 6.784 30.178 1.00 88.69 117 PRO A N 1
ATOM 925 C CA . PRO A 1 117 ? -7.684 5.380 29.780 1.00 88.69 117 PRO A CA 1
ATOM 926 C C . PRO A 1 117 ? -7.068 4.426 30.814 1.00 88.69 117 PRO A C 1
ATOM 928 O O . PRO A 1 117 ? -7.229 3.212 30.674 1.00 88.69 117 PRO A O 1
ATOM 931 N N . TYR A 1 118 ? -6.383 4.927 31.844 1.00 89.56 118 TYR A N 1
ATOM 932 C CA . TYR A 1 118 ? -5.851 4.103 32.933 1.00 89.56 118 TYR A CA 1
ATOM 933 C C . TYR A 1 118 ? -6.884 3.886 34.044 1.00 89.56 118 TYR A C 1
ATOM 935 O O . TYR A 1 118 ? -6.832 2.866 34.729 1.00 89.56 118 TYR A O 1
ATOM 943 N N . SER A 1 119 ? -7.863 4.784 34.162 1.00 85.94 119 SER A N 1
ATOM 944 C CA . SER A 1 119 ? -8.972 4.716 35.112 1.00 85.94 119 SER A CA 1
ATOM 945 C C . SER A 1 119 ? -10.320 4.539 34.388 1.00 85.94 119 SER A C 1
ATOM 947 O O . SER A 1 119 ? -11.078 5.497 34.212 1.00 85.94 119 SER A O 1
ATOM 949 N N . PRO A 1 120 ? -10.644 3.315 33.914 1.00 81.44 120 PRO A N 1
ATOM 950 C CA . PRO A 1 120 ? -11.837 3.069 33.111 1.00 81.44 120 PRO A CA 1
ATOM 951 C C . PRO A 1 120 ? -13.130 3.384 33.886 1.00 81.44 120 PRO A C 1
ATOM 953 O O . PRO A 1 120 ? -13.351 2.822 34.963 1.00 81.44 120 PRO A O 1
ATOM 956 N N . PRO A 1 121 ? -14.064 4.170 33.318 1.00 80.06 121 PRO A N 1
ATOM 957 C CA . PRO A 1 121 ? -15.332 4.492 33.977 1.00 80.06 121 PRO A CA 1
ATOM 958 C C . PRO A 1 121 ? -16.258 3.278 34.151 1.00 80.06 121 PRO A C 1
ATOM 960 O O . PRO A 1 121 ? -17.193 3.336 34.939 1.00 80.06 121 PRO A O 1
ATOM 963 N N . CYS A 1 122 ? -16.009 2.171 33.441 1.00 79.19 122 CYS A N 1
ATOM 964 C CA . CYS A 1 122 ? -16.819 0.952 33.505 1.00 79.19 122 CYS A CA 1
ATOM 965 C C . CYS A 1 122 ? -16.490 0.008 34.676 1.00 79.19 122 CYS A C 1
ATOM 967 O O . CYS A 1 122 ? -17.114 -1.044 34.762 1.00 79.19 122 CYS A O 1
ATOM 969 N N . LYS A 1 123 ? -15.505 0.333 35.526 1.00 73.88 123 LYS A N 1
ATOM 970 C CA . LYS A 1 123 ? -15.128 -0.470 36.708 1.00 73.88 123 LYS A CA 1
ATOM 971 C C . LYS A 1 123 ? -15.612 0.106 38.046 1.00 73.88 123 LYS A C 1
ATOM 973 O O . LYS A 1 123 ? -15.244 -0.429 39.089 1.00 73.88 123 LYS A O 1
ATOM 978 N N . LYS A 1 124 ? -16.354 1.212 38.014 1.00 63.28 124 LYS A N 1
ATOM 979 C CA . LYS A 1 124 ? -16.977 1.796 39.206 1.00 63.28 124 LYS A CA 1
ATOM 980 C C . LYS A 1 124 ? -18.292 1.108 39.538 1.00 63.28 124 LYS A C 1
ATOM 982 O O . LYS A 1 124 ? -18.947 0.629 38.586 1.00 63.28 124 LYS A O 1
#

pLDDT: mean 78.19, std 16.15, range [43.88, 94.06]

Organism: NCBI:txid940294

Secondary structure (DSSP, 8-state):
-----TTEEEETTEEEETTTTEEE-TTTS-TTS-GGG-HHHHHHHHHHHHHHTS--------------------SPPP----S-PBPTTT-SSSTTBTTEETTTTEETTTTEE-S-SSS-GGG-

Foldseek 3Di:
DDFQAPQWDDDDQFTQGNLVRGTDHCVVQVRRPPNVPGPSSVVVVVVVVVVVVDDPPDDDDDDDDDDDDDDDDDDPDDPPDPDAQDDPVPDQWQVSHPQADPVQCAGNVVRDRHPDRNDDPVVD